Protein AF-A0A537LWZ4-F1 (afdb_monomer)

Secondary structure (DSSP, 8-state):
----PPPSSPPPHHHHHHH--S--BEEEEEEEHHHHHHHHHHHHTTGGGT-TTPPP-SSEEEEE-TTSPTT--EEEEEETTEEPPTTSEEEEEEEHHHHTTGGG-GGGGSSEEEE-TTTSPBHHHHHHHHHHHHSS------S-EEE--

Radius of gyration: 16.1 Å; Cα contacts (8 Å, |Δi|>4): 231; chains: 1; bounding box: 39×29×42 Å

Structure (mmCIF, N/CA/C/O backbone):
data_AF-A0A537LWZ4-F1
#
_entry.id   AF-A0A537LWZ4-F1
#
loop_
_atom_site.group_PDB
_atom_site.id
_atom_site.type_symbol
_atom_site.label_atom_id
_atom_site.label_alt_id
_atom_site.label_comp_id
_atom_site.label_asym_id
_atom_site.label_entity_id
_atom_site.label_seq_id
_atom_site.pdbx_PDB_ins_code
_atom_site.Cartn_x
_atom_site.Cartn_y
_atom_site.Cartn_z
_atom_site.occupancy
_atom_site.B_iso_or_equiv
_atom_site.auth_seq_id
_atom_site.auth_comp_id
_atom_site.auth_asym_id
_atom_site.auth_atom_id
_atom_site.pdbx_PDB_model_num
ATOM 1 N N . ARG A 1 1 ? -3.797 2.602 -13.830 1.00 58.41 1 ARG A N 1
ATOM 2 C CA . ARG A 1 1 ? -4.449 3.503 -14.818 1.00 58.41 1 ARG A CA 1
ATOM 3 C C . ARG A 1 1 ? -4.423 2.972 -16.258 1.00 58.41 1 ARG A C 1
ATOM 5 O O . ARG A 1 1 ? -5.090 3.564 -17.086 1.00 58.41 1 ARG A O 1
ATOM 12 N N . THR A 1 2 ? -3.743 1.865 -16.578 1.00 64.38 2 THR A N 1
ATOM 13 C CA . THR A 1 2 ? -3.783 1.281 -17.936 1.00 64.38 2 THR A CA 1
ATOM 14 C C . THR A 1 2 ? -5.119 0.638 -18.311 1.00 64.38 2 THR A C 1
ATOM 16 O O . THR A 1 2 ? -5.370 0.477 -19.496 1.00 64.38 2 THR A O 1
ATOM 19 N N . ASN A 1 3 ? -5.962 0.288 -17.327 1.00 75.81 3 ASN A N 1
ATOM 20 C CA . ASN A 1 3 ? -7.272 -0.350 -17.522 1.00 75.81 3 ASN A CA 1
ATOM 21 C C . ASN A 1 3 ? -7.236 -1.503 -18.548 1.00 75.81 3 ASN A C 1
ATOM 23 O O . ASN A 1 3 ? -8.087 -1.599 -19.427 1.00 75.81 3 ASN A O 1
ATOM 27 N N . ALA A 1 4 ? -6.193 -2.334 -18.466 1.00 82.06 4 ALA A N 1
ATOM 28 C CA . ALA A 1 4 ? -5.897 -3.369 -19.446 1.00 82.06 4 ALA A CA 1
ATOM 29 C C . ALA A 1 4 ? -5.546 -4.690 -18.754 1.00 82.06 4 ALA A C 1
ATOM 31 O O . ALA A 1 4 ? -4.900 -4.700 -17.704 1.00 82.06 4 ALA A O 1
ATOM 32 N N . ILE A 1 5 ? -5.950 -5.792 -19.385 1.00 85.56 5 ILE A N 1
ATOM 33 C CA . ILE A 1 5 ? -5.527 -7.154 -19.055 1.00 85.56 5 ILE A CA 1
ATOM 34 C C . ILE A 1 5 ? -4.437 -7.536 -20.055 1.00 85.56 5 ILE A C 1
ATOM 36 O O . ILE A 1 5 ? -4.627 -7.392 -21.263 1.00 85.56 5 ILE A O 1
ATOM 40 N N . PHE A 1 6 ? -3.298 -8.017 -19.562 1.00 86.31 6 PHE A N 1
ATOM 41 C CA . PHE A 1 6 ? -2.180 -8.416 -20.413 1.00 86.31 6 PHE A CA 1
ATOM 42 C C . PHE A 1 6 ? -2.224 -9.928 -20.657 1.00 86.31 6 PHE A C 1
ATOM 44 O O . PHE A 1 6 ? -2.209 -10.686 -19.684 1.00 86.31 6 PHE A O 1
ATOM 51 N N . PRO A 1 7 ? -2.296 -10.386 -21.921 1.00 88.38 7 PRO A N 1
ATOM 52 C CA . PRO A 1 7 ? -2.264 -11.810 -22.225 1.00 88.38 7 PRO A CA 1
ATOM 53 C C . PRO A 1 7 ? -0.885 -12.401 -21.916 1.00 88.38 7 PRO A C 1
ATOM 55 O O . PRO A 1 7 ? 0.122 -11.691 -21.874 1.00 88.38 7 PRO A O 1
ATOM 58 N N . ALA A 1 8 ? -0.836 -13.723 -21.746 1.00 91.69 8 ALA A N 1
ATOM 59 C CA . ALA A 1 8 ? 0.428 -14.438 -21.633 1.00 91.69 8 ALA A CA 1
ATOM 60 C C . ALA A 1 8 ? 1.293 -14.198 -22.881 1.00 91.69 8 ALA A C 1
ATOM 62 O O . ALA A 1 8 ? 0.805 -14.243 -24.013 1.00 91.69 8 ALA A O 1
ATOM 63 N N . GLY A 1 9 ? 2.584 -13.953 -22.674 1.00 94.31 9 GLY A N 1
ATOM 64 C CA . GLY A 1 9 ? 3.516 -13.707 -23.764 1.00 94.31 9 GLY A CA 1
ATOM 65 C C . GLY A 1 9 ? 4.776 -12.965 -23.324 1.00 94.31 9 GLY A C 1
ATOM 66 O O . GLY A 1 9 ? 4.975 -12.710 -22.134 1.00 94.31 9 GLY A O 1
ATOM 67 N N . PRO A 1 10 ? 5.650 -12.622 -24.283 1.00 94.19 10 PRO A N 1
ATOM 68 C CA . PRO A 1 10 ? 6.869 -11.878 -24.003 1.00 94.19 10 PRO A CA 1
ATOM 69 C C . PRO A 1 10 ? 6.567 -10.498 -23.414 1.00 94.19 10 PRO A C 1
ATOM 71 O O . PRO A 1 10 ? 5.862 -9.703 -24.031 1.00 94.19 10 PRO A O 1
ATOM 74 N N . ILE A 1 11 ? 7.177 -10.187 -22.270 1.00 94.00 11 ILE A N 1
ATOM 75 C CA . ILE A 1 11 ? 7.140 -8.850 -21.671 1.00 94.00 11 ILE A CA 1
ATOM 76 C C . ILE A 1 11 ? 8.305 -8.040 -22.234 1.00 94.00 11 ILE A C 1
ATOM 78 O O . ILE A 1 11 ? 9.472 -8.400 -22.060 1.00 94.00 11 ILE A O 1
ATOM 82 N N . ARG A 1 12 ? 8.007 -6.935 -22.916 1.00 93.00 12 ARG A N 1
ATOM 83 C CA . ARG A 1 12 ? 9.010 -6.006 -23.447 1.00 93.00 12 ARG A CA 1
ATOM 84 C C . ARG A 1 12 ? 9.121 -4.794 -22.533 1.00 93.00 12 ARG A C 1
ATOM 86 O O . ARG A 1 12 ? 8.161 -4.394 -21.883 1.00 93.00 12 ARG A O 1
ATOM 93 N N . ARG A 1 13 ? 10.280 -4.126 -22.552 1.00 92.62 13 ARG A N 1
ATOM 94 C CA . ARG A 1 13 ? 10.499 -2.895 -21.767 1.00 92.62 13 ARG A CA 1
ATOM 95 C C . ARG A 1 13 ? 9.404 -1.853 -22.004 1.00 92.62 13 ARG A C 1
ATOM 97 O O . ARG A 1 13 ? 8.869 -1.318 -21.042 1.00 92.62 13 ARG A O 1
ATOM 104 N N . ARG A 1 14 ? 9.031 -1.627 -23.271 1.00 92.06 14 ARG A N 1
ATOM 105 C CA . ARG A 1 14 ? 7.957 -0.694 -23.657 1.00 92.06 14 ARG A CA 1
ATOM 106 C C . ARG A 1 14 ? 6.625 -0.982 -22.955 1.00 92.06 14 ARG A C 1
ATOM 108 O O . ARG A 1 14 ? 5.895 -0.043 -22.669 1.00 92.06 14 ARG A O 1
ATOM 115 N N . ASP A 1 15 ? 6.335 -2.251 -22.664 1.00 91.56 15 ASP A N 1
ATOM 116 C CA . ASP A 1 15 ? 5.088 -2.647 -22.017 1.00 91.56 15 ASP A CA 1
ATOM 117 C C . ASP A 1 15 ? 5.128 -2.189 -20.553 1.00 91.56 15 ASP A C 1
ATOM 119 O O . ASP A 1 15 ? 4.240 -1.473 -20.108 1.00 91.56 15 ASP A O 1
ATOM 123 N N . VAL A 1 16 ? 6.228 -2.457 -19.840 1.00 91.81 16 VAL A N 1
ATOM 124 C CA . VAL A 1 16 ? 6.402 -2.025 -18.440 1.00 91.81 16 VAL A CA 1
ATOM 125 C C . VAL A 1 16 ? 6.388 -0.497 -18.300 1.00 91.81 16 VAL A C 1
ATOM 127 O O . VAL A 1 16 ? 5.753 0.024 -17.384 1.00 91.81 16 VAL A O 1
ATOM 130 N N . PHE A 1 17 ? 7.014 0.236 -19.229 1.00 91.38 17 PHE A N 1
ATOM 131 C CA . PHE A 1 17 ? 6.935 1.705 -19.265 1.00 91.38 17 PHE A CA 1
ATOM 132 C C . PHE A 1 17 ? 5.509 2.214 -19.519 1.00 91.38 17 PHE A C 1
ATOM 134 O O . PHE A 1 17 ? 5.110 3.216 -18.934 1.00 91.38 17 PHE A O 1
ATOM 141 N N . ALA A 1 18 ? 4.716 1.521 -20.342 1.00 90.25 18 ALA A N 1
ATOM 142 C CA . ALA A 1 18 ? 3.307 1.858 -20.533 1.00 90.25 18 ALA A CA 1
ATOM 143 C C . ALA A 1 18 ? 2.464 1.572 -19.274 1.00 90.25 18 ALA A C 1
ATOM 145 O O . ALA A 1 18 ? 1.501 2.287 -18.998 1.00 90.25 18 ALA A O 1
ATOM 146 N N . TRP A 1 19 ? 2.819 0.547 -18.491 1.00 90.31 19 TRP A N 1
ATOM 147 C CA . TRP A 1 19 ? 2.127 0.192 -17.243 1.00 90.31 19 TRP A CA 1
ATOM 148 C C . TRP A 1 19 ? 2.416 1.171 -16.108 1.00 90.31 19 TRP A C 1
ATOM 150 O O . TRP A 1 19 ? 1.528 1.478 -15.308 1.00 90.31 19 TRP A O 1
ATOM 160 N N . LEU A 1 20 ? 3.654 1.660 -16.053 1.00 92.12 20 LEU A N 1
ATOM 161 C CA . LEU A 1 20 ? 4.187 2.521 -15.003 1.00 92.12 20 LEU A CA 1
ATOM 162 C C . LEU A 1 20 ? 4.738 3.814 -15.629 1.00 92.12 20 LEU A C 1
ATOM 164 O O . LEU A 1 20 ? 5.948 4.034 -15.613 1.00 92.12 20 LEU A O 1
ATOM 168 N N . PRO A 1 21 ? 3.869 4.683 -16.181 1.00 90.31 21 PRO A N 1
ATOM 169 C CA . PRO A 1 21 ? 4.298 5.844 -16.963 1.00 90.31 21 PRO A CA 1
ATOM 170 C C . PRO A 1 21 ? 4.846 6.995 -16.105 1.00 90.31 21 PRO A C 1
ATOM 172 O O . PRO A 1 21 ? 5.249 8.026 -16.638 1.00 90.31 21 PRO A O 1
ATOM 175 N N . PHE A 1 22 ? 4.830 6.854 -14.778 1.00 91.19 22 PHE A N 1
ATOM 176 C CA . PHE A 1 22 ? 5.278 7.880 -13.844 1.00 91.19 22 PHE A CA 1
ATOM 177 C C . PHE A 1 22 ? 6.689 7.578 -13.346 1.00 91.19 22 PHE A C 1
ATOM 179 O O . PHE A 1 22 ? 6.998 6.439 -12.995 1.00 91.19 22 PHE A O 1
ATOM 186 N N . GLY A 1 23 ? 7.507 8.621 -13.211 1.00 94.75 23 GLY A N 1
ATOM 187 C CA . GLY A 1 23 ? 8.841 8.560 -12.604 1.00 94.75 23 GLY A CA 1
ATOM 188 C C . GLY A 1 23 ? 8.828 8.411 -11.079 1.00 94.75 23 GLY A C 1
ATOM 189 O O . GLY A 1 23 ? 9.718 8.931 -10.416 1.00 94.75 23 GLY A O 1
ATOM 190 N N . ASN A 1 24 ? 7.811 7.748 -10.524 1.00 97.06 24 ASN A N 1
ATOM 191 C CA . ASN A 1 24 ? 7.712 7.512 -9.091 1.00 97.06 24 ASN A CA 1
ATOM 192 C C . ASN A 1 24 ? 8.806 6.534 -8.642 1.00 97.06 24 ASN A C 1
ATOM 194 O O . ASN A 1 24 ? 9.176 5.599 -9.367 1.00 97.06 24 ASN A O 1
ATOM 198 N N . VAL A 1 25 ? 9.273 6.716 -7.414 1.00 98.25 25 VAL A N 1
ATOM 199 C CA . VAL A 1 25 ? 10.312 5.892 -6.786 1.00 98.25 25 VAL A CA 1
ATOM 200 C C . VAL A 1 25 ? 9.746 5.105 -5.612 1.00 98.25 25 VAL A C 1
ATOM 202 O O . VAL A 1 25 ? 8.765 5.513 -4.988 1.00 98.25 25 VAL A O 1
ATOM 205 N N . VAL A 1 26 ? 10.361 3.962 -5.311 1.00 98.25 26 VAL A N 1
ATOM 206 C CA . VAL A 1 26 ? 10.022 3.162 -4.129 1.00 98.25 26 VAL A CA 1
ATOM 207 C C . VAL A 1 26 ? 10.603 3.833 -2.890 1.00 98.25 26 VAL A C 1
ATOM 209 O O . VAL A 1 26 ? 11.808 4.034 -2.800 1.00 98.25 26 VAL A O 1
ATOM 212 N N . VAL A 1 27 ? 9.762 4.117 -1.905 1.00 98.50 27 VAL A N 1
ATOM 213 C CA . VAL A 1 27 ? 10.163 4.646 -0.595 1.00 98.50 27 VAL A CA 1
ATOM 214 C C . VAL A 1 27 ? 9.813 3.645 0.498 1.00 98.50 27 VAL A C 1
ATOM 216 O O . VAL A 1 27 ? 8.923 2.810 0.321 1.00 98.50 27 VAL A O 1
ATOM 219 N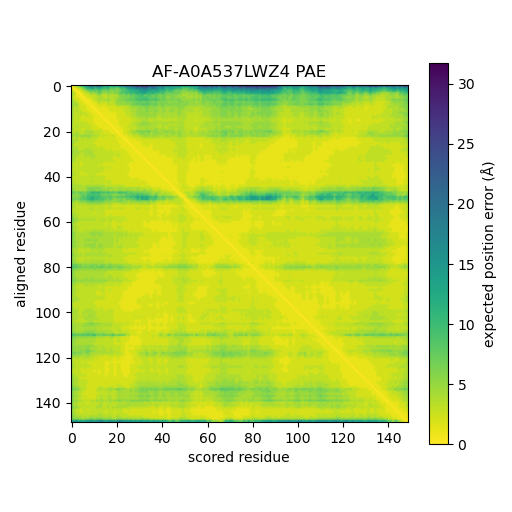 N . LYS A 1 28 ? 10.508 3.720 1.634 1.00 98.50 28 LYS A N 1
ATOM 220 C CA . LYS A 1 28 ? 10.271 2.855 2.796 1.00 98.50 28 LYS A CA 1
ATOM 221 C C . LYS A 1 28 ? 10.084 3.695 4.048 1.00 98.50 28 LYS A C 1
ATOM 223 O O . LYS A 1 28 ? 10.936 4.527 4.352 1.00 98.50 28 LYS A O 1
ATOM 228 N N . VAL A 1 29 ? 9.014 3.430 4.787 1.00 98.50 29 VAL A N 1
ATOM 229 C CA . VAL A 1 29 ? 8.684 4.119 6.042 1.00 98.50 29 VAL A CA 1
ATOM 230 C C . VAL A 1 29 ? 8.447 3.134 7.177 1.00 98.50 29 VAL A C 1
ATOM 232 O O . VAL A 1 29 ? 8.068 1.990 6.925 1.00 98.50 29 VAL A O 1
ATOM 235 N N . THR A 1 30 ? 8.634 3.588 8.412 1.00 98.56 30 THR A N 1
ATOM 236 C CA . THR A 1 30 ? 8.187 2.908 9.630 1.00 98.56 30 THR A CA 1
ATOM 237 C C . THR A 1 30 ? 6.993 3.662 10.199 1.00 98.56 30 THR A C 1
ATOM 239 O O . THR A 1 30 ? 7.127 4.819 10.591 1.00 98.56 30 THR A O 1
ATOM 242 N N . ILE A 1 31 ? 5.827 3.018 10.259 1.00 98.62 31 ILE A N 1
ATOM 243 C CA . ILE A 1 31 ? 4.576 3.618 10.747 1.00 98.62 31 ILE A CA 1
ATOM 244 C C . ILE A 1 31 ? 3.845 2.672 11.702 1.00 98.62 31 ILE A C 1
ATOM 246 O O . ILE A 1 31 ? 4.096 1.466 11.714 1.00 98.62 31 ILE A O 1
ATOM 250 N N . ARG A 1 32 ? 2.929 3.221 12.506 1.00 98.69 32 ARG A N 1
ATOM 251 C CA . ARG A 1 32 ? 2.048 2.428 13.373 1.00 98.69 32 ARG A CA 1
ATOM 252 C C . ARG A 1 32 ? 1.012 1.642 12.566 1.00 98.69 32 ARG A C 1
ATOM 254 O O . ARG A 1 32 ? 0.603 2.084 11.490 1.00 98.69 32 ARG A O 1
ATOM 261 N N . GLY A 1 33 ? 0.530 0.526 13.111 1.00 98.69 33 GLY A N 1
ATOM 262 C CA . GLY A 1 33 ? -0.555 -0.252 12.506 1.00 98.69 33 GLY A CA 1
ATOM 263 C C . GLY A 1 33 ? -1.823 0.574 12.273 1.00 98.69 33 GLY A C 1
ATOM 264 O O . GLY A 1 33 ? -2.426 0.495 11.205 1.00 98.69 33 GLY A O 1
ATOM 265 N N . SER A 1 34 ? -2.162 1.476 13.193 1.00 98.69 34 SER A N 1
ATOM 266 C CA . SER A 1 34 ? -3.278 2.421 13.037 1.00 98.69 34 SER A CA 1
ATOM 267 C C . SER A 1 34 ? -3.160 3.288 11.776 1.00 98.69 34 SER A C 1
ATOM 269 O O . SER A 1 34 ? -4.154 3.510 11.083 1.00 98.69 34 SER A O 1
ATOM 271 N N . ALA A 1 35 ? -1.949 3.719 11.408 1.00 98.69 35 ALA A N 1
ATOM 272 C CA . ALA A 1 35 ? -1.712 4.485 10.184 1.00 98.69 35 ALA A CA 1
ATOM 273 C C . ALA A 1 35 ? -1.889 3.630 8.916 1.00 98.69 35 ALA A C 1
ATOM 275 O O . ALA A 1 35 ? -2.425 4.122 7.919 1.00 98.69 35 ALA A O 1
ATOM 276 N N . ILE A 1 36 ? -1.512 2.344 8.960 1.00 98.75 36 ILE A N 1
ATOM 277 C CA . ILE A 1 36 ? -1.792 1.378 7.882 1.00 98.75 36 ILE A CA 1
ATOM 278 C C . ILE A 1 36 ? -3.302 1.197 7.721 1.00 98.75 36 ILE A C 1
ATOM 280 O O . ILE A 1 36 ? -3.813 1.285 6.605 1.00 98.75 36 ILE A O 1
ATOM 284 N N . ARG A 1 37 ? -4.033 0.990 8.823 1.00 98.75 37 ARG A N 1
ATOM 285 C CA . ARG A 1 37 ? -5.497 0.863 8.804 1.00 98.75 37 ARG A CA 1
ATOM 286 C C . ARG A 1 37 ? -6.151 2.105 8.202 1.00 98.75 37 ARG A C 1
ATOM 288 O O . ARG A 1 37 ? -6.981 1.974 7.309 1.00 98.75 37 ARG A O 1
ATOM 295 N N . ALA A 1 38 ? -5.734 3.295 8.629 1.00 98.69 38 ALA A N 1
ATOM 296 C CA . ALA A 1 38 ? -6.245 4.556 8.099 1.00 98.69 38 ALA A CA 1
ATOM 297 C C . ALA A 1 38 ? -5.926 4.743 6.603 1.00 98.69 38 ALA A C 1
ATOM 299 O O . ALA A 1 38 ? -6.769 5.218 5.844 1.00 98.69 38 ALA A O 1
ATOM 300 N N . ALA A 1 39 ? -4.740 4.319 6.151 1.00 98.50 39 ALA A N 1
ATOM 301 C CA . ALA A 1 39 ? -4.391 4.316 4.731 1.00 98.50 39 ALA A CA 1
ATOM 302 C C . ALA A 1 39 ? -5.310 3.383 3.920 1.00 98.50 39 ALA A C 1
ATOM 304 O O . ALA A 1 39 ? -5.788 3.768 2.853 1.00 98.50 39 ALA A O 1
ATOM 305 N N . LEU A 1 40 ? -5.600 2.182 4.431 1.00 98.62 40 LEU A N 1
ATOM 306 C CA . LEU A 1 40 ? -6.524 1.243 3.789 1.00 98.62 40 LEU A CA 1
ATOM 307 C C . LEU A 1 40 ? -7.963 1.781 3.763 1.00 98.62 40 LEU A C 1
ATOM 309 O O . LEU A 1 40 ? -8.608 1.701 2.720 1.00 98.62 40 LEU A O 1
ATOM 313 N N . GLU A 1 41 ? -8.437 2.391 4.854 1.00 98.56 41 GLU A N 1
ATOM 314 C CA . GLU A 1 41 ? -9.737 3.079 4.909 1.00 98.56 41 GLU A CA 1
ATOM 315 C C . GLU A 1 41 ? -9.844 4.182 3.849 1.00 98.56 41 GLU A C 1
ATOM 317 O O . GLU A 1 41 ? -10.826 4.234 3.104 1.00 98.56 41 GLU A O 1
ATOM 322 N N . ASN A 1 42 ? -8.811 5.024 3.702 1.00 98.06 42 ASN A N 1
ATOM 323 C CA . ASN A 1 42 ? -8.750 5.998 2.609 1.00 98.06 42 ASN A CA 1
ATOM 324 C C . ASN A 1 42 ? -8.820 5.300 1.242 1.00 98.06 42 ASN A C 1
ATOM 326 O O 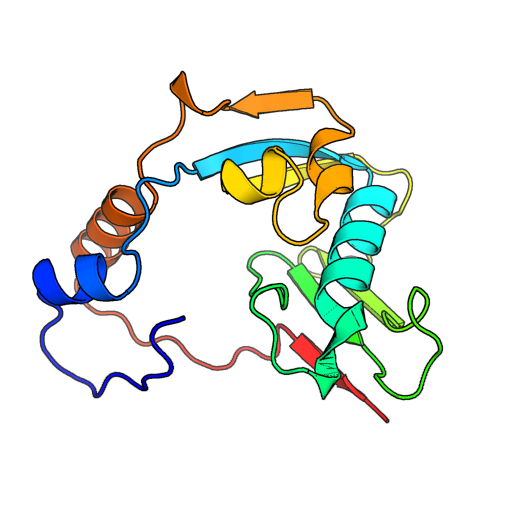. ASN A 1 42 ? -9.588 5.711 0.370 1.00 98.06 42 ASN A O 1
ATOM 330 N N . GLY A 1 43 ? -8.071 4.214 1.070 1.00 97.38 43 GLY A N 1
ATOM 331 C CA . GLY A 1 43 ? -8.034 3.436 -0.160 1.00 97.38 43 GLY A CA 1
ATOM 332 C C . GLY A 1 43 ? -9.393 2.894 -0.609 1.00 97.38 43 GLY A C 1
ATOM 333 O O . GLY A 1 43 ? -9.706 2.928 -1.799 1.00 97.38 43 GLY A O 1
ATOM 334 N N . VAL A 1 44 ? -10.231 2.457 0.333 1.00 97.50 44 VAL A N 1
ATOM 335 C CA . VAL A 1 44 ? -11.579 1.925 0.052 1.00 97.50 44 VAL A CA 1
ATOM 336 C C . VAL A 1 44 ? -12.697 2.968 0.205 1.00 97.50 44 VAL A C 1
ATOM 338 O O . VAL A 1 44 ? -13.867 2.667 -0.040 1.00 97.50 44 VAL A O 1
ATOM 341 N N . SER A 1 45 ? -12.372 4.211 0.575 1.00 96.56 45 SER A N 1
ATOM 342 C CA . SER A 1 45 ? -13.348 5.285 0.842 1.00 96.56 45 SER A CA 1
ATOM 343 C C . SER A 1 45 ? -14.231 5.642 -0.357 1.00 96.56 45 SER A C 1
ATOM 345 O O . SER A 1 45 ? -15.395 5.993 -0.190 1.00 96.56 45 SER A O 1
ATOM 347 N N . GLN A 1 46 ? -13.700 5.511 -1.572 1.00 94.12 46 GLN A N 1
ATOM 348 C CA . GLN A 1 46 ? -14.395 5.812 -2.828 1.00 94.12 46 GLN A CA 1
ATOM 349 C C . GLN A 1 46 ? -14.480 4.583 -3.735 1.00 94.12 46 GLN A C 1
ATOM 351 O O . GLN A 1 46 ? -14.364 4.698 -4.954 1.00 94.12 46 GLN A O 1
ATOM 356 N N . TRP A 1 47 ? -14.659 3.402 -3.134 1.00 91.38 47 TRP A N 1
ATOM 357 C CA . TRP A 1 47 ? -14.801 2.131 -3.850 1.00 91.38 47 TRP A CA 1
ATOM 358 C C . TRP A 1 47 ? -15.758 2.227 -5.053 1.00 91.38 47 TRP A C 1
ATOM 360 O O . TRP A 1 47 ? -15.396 1.841 -6.162 1.00 91.38 47 TRP A O 1
ATOM 370 N N . ASP A 1 48 ? -16.921 2.853 -4.862 1.00 88.62 48 ASP A N 1
ATOM 371 C CA . ASP A 1 48 ? -17.977 2.951 -5.879 1.00 88.62 48 ASP A CA 1
ATOM 372 C C . ASP A 1 48 ? -17.634 3.894 -7.050 1.00 88.62 48 ASP A C 1
ATOM 374 O O . ASP A 1 48 ? -18.296 3.870 -8.083 1.00 88.62 48 ASP A O 1
ATOM 378 N N . GLN A 1 49 ? -16.595 4.724 -6.913 1.00 87.94 49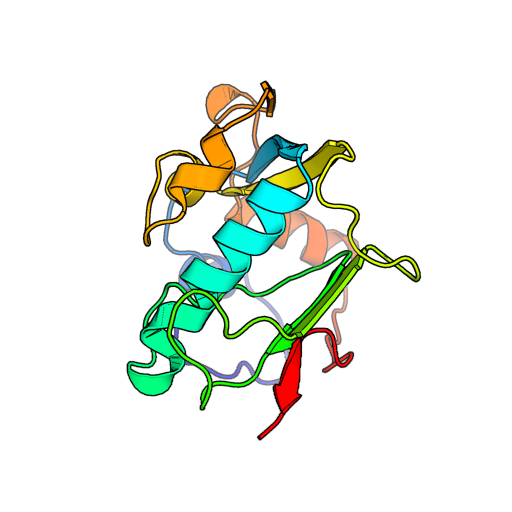 GLN A N 1
ATOM 379 C CA . GLN A 1 49 ? -16.189 5.701 -7.932 1.00 87.94 49 GLN A CA 1
ATOM 380 C C . GLN A 1 49 ? -15.099 5.164 -8.872 1.00 87.94 49 GLN A C 1
ATOM 382 O O . GLN A 1 49 ? -14.688 5.86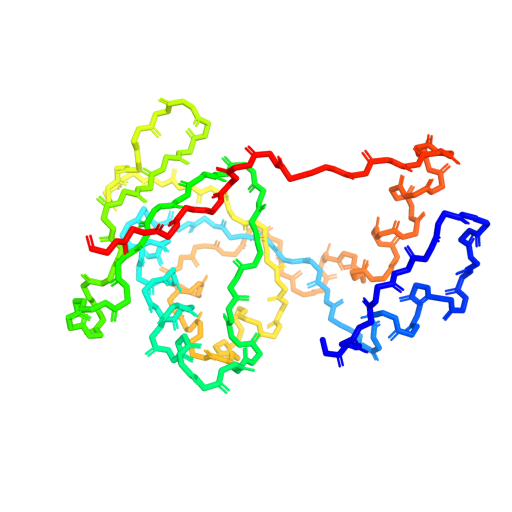8 -9.790 1.00 87.94 49 GLN A O 1
ATOM 387 N N . VAL A 1 50 ? -14.602 3.939 -8.636 1.00 79.31 50 VAL A N 1
ATOM 388 C CA . VAL A 1 50 ? -13.536 3.295 -9.433 1.00 79.31 50 VAL A CA 1
ATOM 389 C C . VAL A 1 50 ? -12.304 4.211 -9.593 1.00 79.31 50 VAL A C 1
ATOM 391 O O . VAL A 1 50 ? -11.660 4.295 -10.639 1.00 79.31 50 VAL A O 1
ATOM 394 N N . GLY A 1 51 ? -11.981 4.949 -8.527 1.00 82.31 51 GLY A N 1
ATOM 395 C CA . GLY A 1 51 ? -10.869 5.895 -8.498 1.00 82.31 51 GLY A CA 1
ATOM 396 C C . GLY A 1 51 ? -9.497 5.219 -8.401 1.00 82.31 51 GLY A C 1
ATOM 397 O O . GLY A 1 51 ? -9.362 4.059 -8.019 1.00 82.31 51 GLY A O 1
ATOM 398 N N . GLY A 1 52 ? -8.437 5.983 -8.684 1.00 87.62 52 GLY A N 1
ATOM 399 C CA . GLY A 1 52 ? -7.052 5.488 -8.643 1.00 87.62 52 GLY A CA 1
ATOM 400 C C . GLY A 1 52 ? -6.513 5.142 -7.249 1.00 87.62 52 GLY A C 1
ATOM 401 O O . GLY A 1 52 ? -5.473 4.498 -7.160 1.00 87.62 52 GLY A O 1
ATOM 402 N N . ARG A 1 53 ? -7.227 5.529 -6.183 1.00 93.25 53 ARG A N 1
ATOM 403 C CA . ARG A 1 53 ? -6.769 5.398 -4.794 1.00 93.25 53 ARG A CA 1
ATOM 404 C C . ARG A 1 53 ? -6.826 3.976 -4.240 1.00 93.25 53 ARG A C 1
ATOM 406 O O . ARG A 1 53 ? -6.258 3.746 -3.182 1.00 93.25 53 ARG A O 1
ATOM 413 N N . PHE A 1 54 ? -7.526 3.044 -4.887 1.00 95.81 54 PHE A N 1
ATOM 414 C CA . PHE A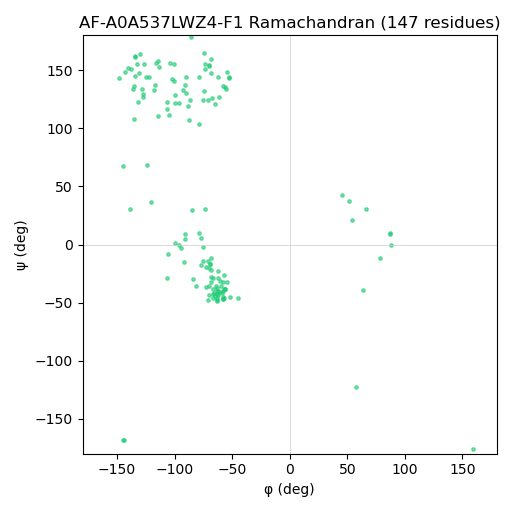 1 54 ? -7.699 1.688 -4.361 1.00 95.81 54 PHE A CA 1
ATOM 415 C C . PHE A 1 54 ? -6.352 0.931 -4.289 1.00 95.81 54 PHE A C 1
ATOM 417 O O . PHE A 1 54 ? -5.700 0.763 -5.325 1.00 95.81 54 PHE A O 1
ATOM 424 N N . PRO A 1 55 ? -5.911 0.462 -3.103 1.00 95.56 55 PRO A N 1
ATOM 425 C CA . PRO A 1 55 ? -4.567 -0.066 -2.923 1.00 95.56 55 PRO A CA 1
ATOM 426 C C . PRO A 1 55 ? -4.486 -1.555 -3.268 1.00 9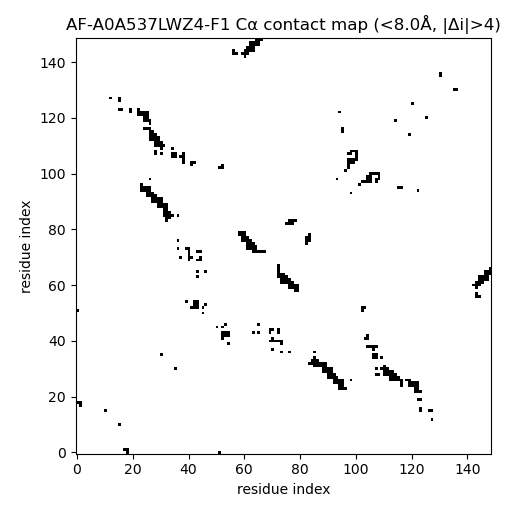5.56 55 PRO A C 1
ATOM 428 O O . PRO A 1 55 ? -5.165 -2.398 -2.675 1.00 95.56 55 PRO A O 1
ATOM 431 N N . GLN A 1 56 ? -3.572 -1.885 -4.181 1.00 96.12 56 GLN A N 1
ATOM 432 C CA . GLN A 1 56 ? -3.033 -3.239 -4.316 1.00 96.12 56 GLN A CA 1
ATOM 433 C C . GLN A 1 56 ? -1.976 -3.474 -3.233 1.00 96.12 56 GLN A C 1
ATOM 435 O O . GLN A 1 56 ? -1.229 -2.558 -2.889 1.00 96.12 56 GLN A O 1
ATOM 440 N N . VAL A 1 57 ? -1.904 -4.694 -2.695 1.00 97.81 57 VAL A N 1
ATOM 441 C CA . VAL A 1 57 ? -1.083 -4.997 -1.512 1.00 97.81 57 VAL A CA 1
ATOM 442 C C . VAL A 1 57 ? -0.236 -6.260 -1.677 1.00 97.81 57 VAL A C 1
ATOM 444 O O . VAL A 1 57 ? -0.546 -7.175 -2.444 1.00 97.81 57 VAL A O 1
ATOM 447 N N . SER A 1 58 ? 0.857 -6.310 -0.921 1.00 97.44 58 SER A N 1
ATOM 448 C CA . SER A 1 58 ? 1.722 -7.475 -0.730 1.00 97.44 58 SER A CA 1
ATOM 449 C C . SER A 1 58 ? 2.212 -7.487 0.718 1.00 97.44 58 SER A C 1
ATOM 451 O O . SER A 1 58 ? 2.356 -6.425 1.318 1.00 97.44 58 SER A O 1
ATOM 453 N N . GLY A 1 59 ? 2.437 -8.668 1.296 1.00 96.81 59 GLY A N 1
ATOM 454 C CA . GLY A 1 59 ? 2.847 -8.827 2.702 1.00 96.81 59 GLY A CA 1
ATOM 455 C C . GLY A 1 59 ? 1.717 -8.686 3.734 1.00 96.81 59 GLY A C 1
ATOM 456 O O . GLY A 1 59 ? 1.895 -9.072 4.888 1.00 96.81 59 GLY A O 1
ATOM 457 N N . LEU A 1 60 ? 0.541 -8.208 3.320 1.00 97.88 60 LEU A N 1
ATOM 458 C CA . LEU A 1 60 ? -0.668 -8.173 4.137 1.00 97.88 60 LEU A CA 1
ATOM 459 C C . LEU A 1 60 ? -1.889 -8.663 3.355 1.00 97.88 60 LEU A C 1
ATOM 461 O O . LEU A 1 60 ? -1.881 -8.699 2.120 1.00 97.88 60 LEU A O 1
ATOM 465 N N . ARG A 1 61 ? -2.939 -9.011 4.096 1.00 98.62 61 ARG A N 1
ATOM 466 C CA . ARG A 1 61 ? -4.285 -9.283 3.589 1.00 98.62 61 ARG A CA 1
ATOM 467 C C . ARG A 1 61 ? -5.282 -8.386 4.317 1.00 98.62 61 ARG A C 1
ATOM 469 O O . ARG A 1 61 ? -5.097 -8.131 5.507 1.00 98.62 61 ARG A O 1
ATOM 476 N N . TYR A 1 62 ? -6.322 -7.911 3.638 1.00 98.69 62 TYR A N 1
ATOM 477 C CA . TYR A 1 62 ? -7.391 -7.156 4.293 1.00 98.69 62 TYR A CA 1
ATOM 478 C C . TYR A 1 62 ? -8.775 -7.495 3.749 1.00 98.69 62 TYR A C 1
ATOM 480 O O . TYR A 1 62 ? -8.942 -7.855 2.582 1.00 98.69 62 TYR A O 1
ATOM 488 N N . THR A 1 63 ? -9.767 -7.336 4.616 1.00 98.69 63 THR A N 1
ATOM 489 C CA . THR A 1 63 ? -11.184 -7.501 4.303 1.00 98.69 63 THR A CA 1
ATOM 490 C C . THR A 1 63 ? -11.889 -6.169 4.501 1.00 98.69 63 THR A C 1
ATOM 492 O O . THR A 1 63 ? -11.627 -5.470 5.485 1.00 98.69 63 THR A O 1
ATOM 495 N N . PHE A 1 64 ? -12.781 -5.804 3.581 1.00 98.50 64 PHE A N 1
ATOM 496 C CA . PHE A 1 64 ? -13.603 -4.608 3.725 1.00 98.50 64 PHE A CA 1
ATOM 497 C C . PHE A 1 64 ? -15.057 -4.833 3.309 1.00 98.50 64 PHE A C 1
ATOM 499 O O . PHE A 1 64 ? -15.357 -5.662 2.448 1.00 98.50 64 PHE A O 1
ATOM 506 N N . ASN A 1 65 ? -15.954 -4.067 3.927 1.00 98.12 65 ASN A N 1
ATOM 507 C CA . ASN A 1 65 ? -17.372 -4.015 3.611 1.00 98.12 65 ASN A CA 1
ATOM 508 C C . ASN A 1 65 ? -17.730 -2.623 3.055 1.00 98.12 65 ASN A C 1
ATOM 510 O O . ASN A 1 65 ? -17.726 -1.654 3.820 1.00 98.12 65 ASN A O 1
ATOM 514 N N . PRO A 1 66 ? -18.061 -2.489 1.757 1.00 96.44 66 PRO A N 1
ATOM 515 C CA . PRO A 1 66 ? -18.389 -1.199 1.154 1.00 96.44 66 PRO A CA 1
ATOM 516 C C . PRO A 1 66 ? -19.722 -0.611 1.645 1.00 96.44 66 PRO A C 1
ATOM 518 O O . PRO A 1 66 ? -19.931 0.593 1.494 1.00 96.44 66 PRO A O 1
ATOM 521 N N . THR A 1 67 ? -20.598 -1.417 2.261 1.00 96.44 67 THR A N 1
ATOM 522 C CA . THR A 1 67 ? -21.886 -0.958 2.814 1.00 96.44 67 THR A CA 1
ATOM 523 C C . THR A 1 67 ? -21.734 -0.216 4.145 1.00 96.44 67 THR A C 1
ATOM 525 O O . THR A 1 67 ? -22.632 0.525 4.545 1.00 96.44 67 THR A O 1
ATOM 528 N N . ARG A 1 68 ? -20.589 -0.369 4.829 1.00 97.62 68 ARG A N 1
ATOM 529 C CA . ARG A 1 68 ? -20.291 0.364 6.065 1.00 97.62 68 ARG A CA 1
ATOM 530 C C . ARG A 1 68 ? -19.951 1.833 5.769 1.00 97.62 68 ARG A C 1
ATOM 532 O O . ARG A 1 68 ? -19.464 2.143 4.673 1.00 97.62 68 ARG A O 1
ATOM 539 N N . PRO A 1 69 ? -20.153 2.736 6.751 1.00 97.62 69 PRO A N 1
ATOM 540 C CA . PRO A 1 69 ? -19.753 4.133 6.628 1.00 97.62 69 PRO A CA 1
ATOM 541 C C . PRO A 1 69 ? -18.283 4.281 6.221 1.00 97.62 69 PRO A C 1
ATOM 543 O O . PRO A 1 69 ? -17.423 3.512 6.657 1.00 97.62 69 PRO A O 1
ATOM 546 N N . VAL A 1 70 ? -17.992 5.284 5.390 1.00 96.94 70 VAL A N 1
ATOM 547 C CA . VAL A 1 70 ? -16.617 5.641 5.008 1.00 96.94 70 VAL A CA 1
ATOM 548 C C . VAL A 1 70 ? -15.783 5.907 6.265 1.00 96.94 70 VAL A C 1
ATOM 550 O O . VAL A 1 70 ? -16.235 6.606 7.167 1.00 96.94 70 VAL A O 1
ATOM 553 N N . GLY A 1 71 ? -14.574 5.341 6.322 1.00 97.19 71 GLY A N 1
ATOM 554 C CA . GLY A 1 71 ? -13.717 5.376 7.512 1.00 97.19 71 GLY A CA 1
ATOM 555 C C . GLY A 1 71 ? -13.971 4.230 8.496 1.00 97.19 71 GLY A C 1
ATOM 556 O O . GLY A 1 71 ? -13.314 4.150 9.529 1.00 97.19 71 GLY A O 1
ATOM 557 N N . SER A 1 72 ? -14.923 3.342 8.205 1.00 98.00 72 SER A N 1
ATOM 558 C CA . SER A 1 72 ? -15.178 2.113 8.963 1.00 98.00 72 SER A CA 1
ATOM 559 C C . SER A 1 72 ? -15.479 0.932 8.038 1.00 98.00 72 SER A C 1
ATOM 561 O O . SER A 1 72 ? -16.261 0.043 8.381 1.00 98.00 72 SER A O 1
ATOM 563 N N . ARG A 1 73 ? -14.903 0.922 6.833 1.00 98.25 73 ARG A N 1
ATOM 564 C CA . ARG A 1 73 ? -15.122 -0.136 5.841 1.00 98.25 73 ARG A CA 1
ATOM 565 C C . ARG A 1 73 ? -14.210 -1.332 6.065 1.00 98.25 73 ARG A C 1
ATOM 567 O O . ARG A 1 73 ? -14.625 -2.447 5.771 1.00 98.25 73 ARG A O 1
ATOM 574 N N . ILE A 1 74 ? -13.014 -1.146 6.609 1.00 98.56 74 ILE A N 1
ATOM 575 C CA . ILE A 1 74 ? -12.074 -2.226 6.908 1.00 98.56 74 ILE A CA 1
ATOM 576 C C . ILE A 1 74 ? -12.604 -3.050 8.089 1.00 98.56 74 ILE A C 1
ATOM 578 O O . ILE A 1 74 ? -12.882 -2.527 9.169 1.00 98.56 74 ILE A O 1
ATOM 582 N N . THR A 1 75 ? -12.756 -4.357 7.887 1.00 98.25 75 THR A N 1
ATOM 583 C CA . THR A 1 75 ? -13.240 -5.299 8.911 1.00 98.25 75 THR A CA 1
ATOM 584 C C . THR A 1 75 ? -12.127 -6.189 9.450 1.00 98.25 75 THR A C 1
ATOM 586 O O . THR A 1 75 ? -12.177 -6.587 10.607 1.00 98.25 75 THR A O 1
ATOM 589 N N . GLU A 1 76 ? -11.101 -6.474 8.647 1.00 98.38 76 GLU A N 1
ATOM 590 C CA . GLU A 1 76 ? -9.931 -7.241 9.074 1.00 98.38 76 GLU A CA 1
ATOM 591 C C . GLU A 1 76 ? -8.684 -6.761 8.327 1.00 98.38 76 GLU A C 1
ATOM 593 O O . GLU A 1 76 ? -8.748 -6.455 7.137 1.00 98.38 76 GLU A O 1
ATOM 598 N N . VAL A 1 77 ? -7.541 -6.734 9.015 1.00 98.75 77 VAL A N 1
ATOM 599 C CA . VAL A 1 77 ? -6.219 -6.616 8.389 1.00 98.75 77 VAL A CA 1
ATOM 600 C C . VAL A 1 77 ? -5.281 -7.609 9.063 1.00 98.75 77 VAL A C 1
ATOM 602 O O . VAL A 1 77 ? -5.239 -7.679 10.293 1.00 98.75 77 VAL A O 1
ATOM 605 N N . ARG A 1 78 ? -4.516 -8.358 8.267 1.00 98.56 78 ARG A N 1
ATOM 606 C CA . ARG A 1 78 ? -3.494 -9.299 8.736 1.00 98.56 78 ARG A CA 1
ATOM 607 C C . ARG A 1 78 ? -2.171 -9.039 8.032 1.00 98.56 78 ARG A C 1
ATOM 609 O O . ARG A 1 78 ? -2.149 -8.909 6.812 1.00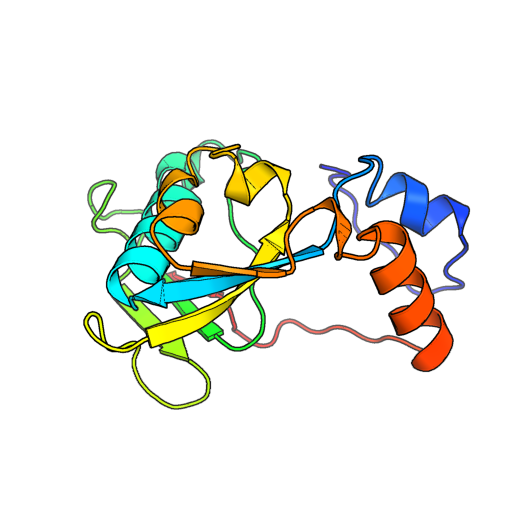 98.56 78 ARG A O 1
ATOM 616 N N . VAL A 1 79 ? -1.073 -9.003 8.779 1.00 97.88 79 VAL A N 1
ATOM 617 C CA . VAL A 1 79 ? 0.295 -8.913 8.248 1.00 97.88 79 VAL A CA 1
ATOM 618 C C . VAL A 1 79 ? 0.936 -10.291 8.389 1.00 97.88 79 VAL A C 1
ATOM 620 O O . VAL A 1 79 ? 1.152 -10.780 9.501 1.00 97.88 79 VAL A O 1
ATOM 623 N N . GLY A 1 80 ? 1.180 -10.956 7.258 1.00 93.25 80 GLY A N 1
ATOM 624 C CA . GLY A 1 80 ? 1.380 -12.407 7.242 1.00 93.25 80 GLY A CA 1
ATOM 625 C C . GLY A 1 80 ? 0.165 -13.128 7.840 1.00 93.25 80 GLY A C 1
ATOM 626 O O . GLY A 1 80 ? -0.965 -12.923 7.392 1.00 93.25 80 GLY A O 1
ATOM 627 N N . ASP A 1 81 ? 0.396 -13.928 8.880 1.00 92.50 81 ASP A N 1
ATOM 628 C CA . ASP A 1 81 ? -0.657 -14.692 9.560 1.00 92.50 81 ASP A CA 1
ATOM 629 C C . ASP A 1 81 ? -1.150 -14.040 10.858 1.00 92.50 81 ASP A C 1
ATOM 631 O O . ASP A 1 81 ? -2.046 -14.574 11.512 1.00 92.50 81 ASP A O 1
ATOM 635 N N . ARG A 1 82 ? -0.621 -12.870 11.234 1.00 97.44 82 ARG A N 1
ATOM 636 C CA . ARG A 1 82 ? -0.998 -12.165 12.469 1.00 97.44 82 ARG A CA 1
ATOM 637 C C . ARG A 1 82 ? -1.953 -11.003 12.187 1.00 97.44 82 ARG A C 1
ATOM 639 O O . ARG A 1 82 ? -1.766 -10.325 11.176 1.00 97.44 82 ARG A O 1
ATOM 646 N N . PRO A 1 83 ? -2.949 -10.743 13.053 1.00 98.38 83 PRO A N 1
ATOM 647 C CA . PRO A 1 83 ? -3.734 -9.515 12.984 1.00 98.38 83 PRO A CA 1
ATOM 648 C C . PRO A 1 83 ? -2.837 -8.273 13.026 1.00 98.38 83 PRO A C 1
ATOM 650 O O . PRO A 1 83 ? -1.775 -8.282 13.646 1.00 98.38 83 PRO A O 1
ATOM 653 N N . LEU A 1 84 ? -3.263 -7.208 12.352 1.00 98.62 84 LEU A N 1
ATOM 654 C CA . LEU A 1 84 ? -2.634 -5.899 12.485 1.00 98.62 84 LEU A CA 1
ATOM 655 C C . LEU A 1 84 ? -2.889 -5.351 13.895 1.00 98.62 84 LEU A C 1
ATOM 657 O O . LEU A 1 84 ? -4.042 -5.234 14.310 1.00 98.62 84 LEU A O 1
ATOM 661 N N . GLU A 1 85 ? -1.820 -4.985 14.593 1.00 98.56 85 GLU A N 1
ATOM 662 C CA . GLU A 1 85 ? -1.863 -4.359 15.912 1.00 98.56 85 GLU A CA 1
ATOM 663 C C . GLU A 1 85 ? -1.677 -2.850 15.754 1.00 98.56 85 GLU A C 1
ATOM 665 O O . GLU A 1 85 ? -0.677 -2.390 15.204 1.00 98.56 85 GLU A O 1
ATOM 670 N N . ASP A 1 86 ? -2.643 -2.061 16.216 1.00 98.25 86 ASP A N 1
ATOM 671 C CA . ASP A 1 86 ? -2.703 -0.633 15.889 1.00 98.25 86 ASP A CA 1
ATOM 672 C C . ASP A 1 86 ? -1.538 0.183 16.488 1.00 98.25 86 ASP A C 1
ATOM 674 O O . ASP A 1 86 ? -1.102 1.164 15.874 1.00 98.25 86 ASP A O 1
ATOM 678 N N . ASP A 1 87 ? -0.994 -0.252 17.627 1.00 98.25 87 ASP A N 1
ATOM 679 C CA . ASP A 1 87 ? 0.116 0.411 18.326 1.00 98.25 87 ASP A CA 1
ATOM 680 C C . ASP A 1 87 ? 1.504 -0.110 17.925 1.00 98.25 87 ASP A C 1
ATOM 682 O O . ASP A 1 87 ? 2.513 0.553 18.186 1.00 98.25 87 ASP A O 1
ATOM 686 N N . ALA A 1 88 ? 1.574 -1.266 17.258 1.00 98.50 88 ALA A N 1
ATOM 687 C CA . ALA A 1 88 ? 2.832 -1.842 16.802 1.00 98.50 88 ALA A CA 1
ATOM 688 C C . ALA A 1 88 ? 3.403 -1.072 15.600 1.00 98.50 88 ALA A C 1
ATOM 690 O O . ALA A 1 88 ? 2.667 -0.497 14.791 1.00 98.50 88 ALA A O 1
ATOM 691 N N . LEU A 1 89 ? 4.733 -1.072 15.468 1.00 98.50 89 LEU A N 1
ATOM 692 C CA . LEU A 1 89 ? 5.436 -0.473 14.333 1.00 98.50 89 LEU A CA 1
ATOM 693 C C . LEU A 1 89 ? 5.659 -1.494 13.216 1.00 98.50 89 LEU A C 1
ATOM 695 O O . LEU A 1 89 ? 6.090 -2.623 13.451 1.00 98.50 89 LEU A O 1
ATOM 699 N N . TYR A 1 90 ? 5.436 -1.050 11.984 1.00 98.62 90 TYR A N 1
ATOM 700 C CA . TYR A 1 90 ? 5.609 -1.833 10.767 1.00 98.62 90 TYR A CA 1
ATOM 701 C C . TYR A 1 90 ? 6.431 -1.048 9.755 1.00 98.62 90 TYR A C 1
ATOM 703 O O . TYR A 1 90 ? 6.317 0.175 9.662 1.00 98.62 90 TYR A O 1
ATOM 711 N N . THR A 1 91 ? 7.216 -1.762 8.947 1.00 98.25 91 THR A N 1
ATOM 712 C CA . THR A 1 91 ? 7.857 -1.162 7.774 1.00 98.25 91 THR A CA 1
ATOM 713 C C . THR A 1 91 ? 6.978 -1.347 6.546 1.00 98.25 91 THR A C 1
ATOM 715 O O . THR A 1 91 ? 6.470 -2.439 6.291 1.00 98.25 91 THR A O 1
ATOM 718 N N . VAL A 1 92 ? 6.790 -0.275 5.782 1.00 98.38 92 VAL A N 1
ATOM 719 C CA . VAL A 1 92 ? 5.935 -0.249 4.594 1.00 98.38 92 VAL A CA 1
ATOM 720 C C . VAL A 1 92 ? 6.732 0.305 3.426 1.00 98.38 92 VAL A C 1
ATOM 722 O O . VAL A 1 92 ? 7.309 1.389 3.515 1.00 98.38 92 VAL A O 1
ATOM 725 N N . ALA A 1 93 ? 6.755 -0.441 2.323 1.00 98.25 93 ALA A N 1
ATOM 726 C CA . ALA A 1 93 ? 7.209 0.065 1.036 1.00 98.25 93 ALA A CA 1
ATOM 727 C C . ALA A 1 93 ? 6.016 0.665 0.278 1.00 98.25 93 ALA A C 1
ATOM 729 O O . ALA A 1 93 ? 4.971 0.027 0.155 1.00 98.25 93 ALA A O 1
ATOM 730 N N . THR A 1 94 ? 6.168 1.886 -0.227 1.00 97.69 94 THR A N 1
ATOM 731 C CA . THR A 1 94 ? 5.162 2.585 -1.044 1.00 97.69 94 THR A CA 1
ATOM 732 C C . THR A 1 94 ? 5.862 3.416 -2.124 1.00 97.69 94 THR A C 1
ATOM 734 O O . THR A 1 94 ? 7.059 3.243 -2.356 1.00 97.69 94 THR A O 1
ATOM 737 N N . ASN A 1 95 ? 5.140 4.298 -2.811 1.00 97.31 95 ASN A N 1
ATOM 738 C CA . ASN A 1 95 ? 5.714 5.262 -3.742 1.00 97.31 95 ASN A CA 1
ATOM 739 C C . ASN A 1 95 ? 5.758 6.683 -3.162 1.00 97.31 95 ASN A C 1
ATOM 741 O O . ASN A 1 95 ? 4.974 7.041 -2.282 1.00 97.31 95 ASN A O 1
ATOM 745 N N . ASP A 1 96 ? 6.667 7.504 -3.680 1.00 97.94 96 ASP A N 1
ATOM 746 C CA . ASP A 1 96 ? 6.872 8.888 -3.243 1.00 97.94 96 ASP A CA 1
ATOM 747 C C . ASP A 1 96 ? 5.649 9.799 -3.455 1.00 97.94 96 ASP A C 1
ATOM 749 O O . ASP A 1 96 ? 5.442 10.731 -2.679 1.00 97.94 96 ASP A O 1
ATOM 753 N N . PHE A 1 97 ? 4.800 9.532 -4.453 1.00 97.56 97 PHE A N 1
ATOM 754 C CA . PHE A 1 97 ? 3.533 10.252 -4.626 1.00 97.56 97 PHE A CA 1
ATOM 755 C C . PHE A 1 97 ? 2.580 10.027 -3.441 1.00 97.56 97 PHE A C 1
ATOM 757 O O . PHE A 1 97 ? 2.086 10.999 -2.870 1.00 97.56 97 PHE A O 1
ATOM 764 N N . MET A 1 98 ? 2.373 8.775 -3.026 1.00 97.56 98 MET A N 1
ATOM 765 C CA . MET A 1 98 ? 1.543 8.444 -1.862 1.00 97.56 98 MET A CA 1
ATOM 766 C C . MET A 1 98 ? 2.173 8.936 -0.556 1.00 97.56 98 MET A C 1
ATOM 768 O O . MET A 1 98 ? 1.455 9.444 0.301 1.00 97.56 98 MET A O 1
ATOM 772 N N . LEU A 1 99 ? 3.504 8.857 -0.418 1.00 97.62 99 LEU A N 1
ATOM 773 C CA . LEU A 1 99 ? 4.213 9.414 0.740 1.00 97.62 99 LEU A CA 1
ATOM 774 C C . LEU A 1 99 ? 3.994 10.929 0.872 1.00 97.62 99 LEU A C 1
ATOM 776 O O . LEU A 1 99 ? 3.853 11.428 1.980 1.00 97.62 99 LEU A O 1
ATOM 780 N N . ARG A 1 100 ? 3.905 11.669 -0.239 1.00 97.25 100 ARG A N 1
ATOM 781 C CA . ARG A 1 100 ? 3.567 13.107 -0.236 1.00 97.25 100 ARG A CA 1
ATOM 782 C C . ARG A 1 100 ? 2.064 13.392 -0.068 1.00 97.25 100 ARG A C 1
ATOM 784 O O . ARG A 1 100 ? 1.641 14.529 -0.249 1.00 97.25 100 ARG A O 1
ATOM 791 N N . GLY A 1 101 ? 1.252 12.385 0.259 1.00 97.12 101 GLY A N 1
ATOM 792 C CA . GLY A 1 101 ? -0.189 12.524 0.482 1.00 97.12 101 GLY A CA 1
ATOM 793 C C . GLY A 1 101 ? -1.058 12.414 -0.772 1.00 97.12 101 GLY A C 1
ATOM 794 O O . GLY A 1 101 ? -2.265 12.648 -0.701 1.00 97.12 101 GLY A O 1
ATOM 795 N N . GLY A 1 102 ? -0.478 12.030 -1.912 1.00 97.06 102 GLY A N 1
ATOM 796 C CA . GLY A 1 102 ? -1.223 11.754 -3.137 1.00 97.06 102 GLY A CA 1
ATOM 797 C C . GLY A 1 102 ? -2.363 10.756 -2.909 1.00 97.06 102 GLY A C 1
ATOM 798 O O . GLY A 1 102 ? -2.247 9.851 -2.084 1.00 97.06 102 GLY A O 1
ATOM 799 N N . ASP A 1 103 ? -3.488 10.944 -3.603 1.00 95.62 103 ASP A N 1
ATOM 800 C CA . ASP A 1 103 ? -4.713 10.136 -3.457 1.00 95.62 103 ASP A CA 1
ATOM 801 C C . ASP A 1 103 ? -5.269 10.041 -2.014 1.00 95.62 103 ASP A C 1
ATOM 803 O O . ASP A 1 103 ? -6.045 9.139 -1.697 1.00 95.62 103 ASP A O 1
ATOM 807 N N . GLY A 1 104 ? -4.906 10.983 -1.134 1.00 96.50 104 GLY A N 1
ATOM 808 C CA . GLY A 1 104 ? -5.377 11.040 0.256 1.00 96.50 104 GLY A CA 1
ATOM 809 C C . GLY A 1 104 ? -4.541 10.223 1.246 1.00 96.50 104 GLY A C 1
ATOM 810 O O . GLY A 1 104 ? -4.932 10.067 2.399 1.00 96.50 104 GLY A O 1
ATOM 811 N N . TYR A 1 105 ? -3.376 9.717 0.837 1.00 97.94 105 TYR A N 1
ATOM 812 C CA . TYR A 1 105 ? -2.529 8.829 1.644 1.00 97.94 105 TYR A CA 1
ATOM 813 C C . TYR A 1 105 ? -1.582 9.545 2.619 1.00 97.94 105 TYR A C 1
ATOM 815 O O . TYR A 1 105 ? -0.520 9.025 2.959 1.00 97.94 105 TYR A O 1
ATOM 823 N N . ALA A 1 106 ? -1.959 10.727 3.114 1.00 96.38 106 ALA A N 1
ATOM 824 C CA . ALA A 1 106 ? -1.116 11.532 4.004 1.00 96.38 106 ALA A CA 1
ATOM 825 C C . ALA A 1 106 ? -0.681 10.785 5.282 1.00 96.38 106 ALA A C 1
ATOM 827 O O . ALA A 1 106 ? 0.387 11.060 5.824 1.00 96.38 106 ALA A O 1
ATOM 828 N N . THR A 1 107 ? -1.455 9.793 5.733 1.00 97.12 107 THR A N 1
ATOM 829 C CA . THR A 1 107 ? -1.108 8.952 6.890 1.00 97.12 107 THR A CA 1
ATOM 830 C C . THR A 1 107 ? 0.175 8.145 6.692 1.00 97.12 107 THR A C 1
ATOM 832 O O . THR A 1 107 ? 0.826 7.808 7.674 1.00 97.12 107 THR A O 1
ATOM 835 N N . LEU A 1 108 ? 0.602 7.874 5.454 1.00 97.31 108 LEU A N 1
ATOM 836 C CA . LEU A 1 108 ? 1.863 7.168 5.193 1.00 97.31 108 LEU A CA 1
ATOM 837 C C . LEU A 1 108 ? 3.105 7.997 5.554 1.00 97.31 108 LEU A C 1
ATOM 839 O O . LEU A 1 108 ? 4.183 7.430 5.709 1.00 97.31 108 LEU A O 1
ATOM 843 N N . ALA A 1 109 ? 2.961 9.315 5.722 1.00 96.50 109 ALA A N 1
ATOM 844 C CA . ALA A 1 109 ? 4.025 10.208 6.177 1.00 96.50 109 ALA A CA 1
ATOM 845 C C . ALA A 1 109 ? 4.061 10.392 7.704 1.00 96.50 109 ALA A C 1
ATOM 847 O O . ALA A 1 109 ? 4.842 11.199 8.200 1.00 96.50 109 ALA A O 1
ATOM 848 N N . SER A 1 110 ? 3.230 9.677 8.473 1.00 95.94 110 SER A N 1
ATOM 849 C CA . SER A 1 110 ? 3.098 9.890 9.923 1.00 95.94 110 SER A CA 1
ATOM 850 C C . SER A 1 110 ? 4.245 9.311 10.765 1.00 95.94 110 SER A C 1
ATOM 852 O O . SER A 1 110 ? 4.134 9.263 11.990 1.00 95.94 110 SER A O 1
ATOM 854 N N . GLY A 1 111 ? 5.291 8.777 10.138 1.00 94.31 111 GLY A N 1
ATOM 855 C CA . GLY A 1 111 ? 6.369 8.059 10.808 1.00 94.31 111 GLY A CA 1
ATOM 856 C C . GLY A 1 111 ? 7.724 8.284 10.151 1.00 94.31 111 GLY A C 1
ATOM 857 O O . GLY A 1 111 ? 7.898 9.178 9.326 1.00 94.31 111 GLY A O 1
ATOM 858 N N . GLU A 1 112 ? 8.703 7.479 10.547 1.00 97.88 112 GLU A N 1
ATOM 859 C CA . GLU A 1 112 ? 10.090 7.646 10.120 1.00 97.88 112 GLU A CA 1
ATOM 860 C C . GLU A 1 112 ? 10.285 7.197 8.667 1.00 97.88 112 GLU A C 1
ATOM 862 O O . GLU A 1 112 ? 9.886 6.097 8.281 1.00 97.88 112 GLU A O 1
ATOM 867 N N . VAL A 1 113 ? 10.947 8.024 7.856 1.00 98.12 113 VAL A N 1
ATOM 868 C CA . VAL A 1 113 ? 11.332 7.667 6.487 1.00 98.12 113 VAL A CA 1
ATOM 869 C C . VAL A 1 113 ? 12.692 6.973 6.512 1.00 98.12 113 VAL A C 1
ATOM 871 O O . VAL A 1 113 ? 13.721 7.617 6.682 1.00 98.12 113 VAL A O 1
ATOM 874 N N . LEU A 1 114 ? 12.698 5.657 6.290 1.00 98.12 114 LEU A N 1
ATOM 875 C CA . LEU A 1 114 ? 13.918 4.845 6.237 1.00 98.12 114 LEU A CA 1
ATOM 876 C C . LEU A 1 114 ? 14.620 4.927 4.876 1.00 98.12 114 LEU A C 1
ATOM 878 O O . LEU A 1 114 ? 15.841 4.847 4.795 1.00 98.12 114 LEU A O 1
ATOM 882 N N . ILE A 1 115 ? 13.844 5.022 3.792 1.00 98.19 115 ILE A N 1
ATOM 883 C CA . ILE A 1 115 ? 14.345 5.230 2.428 1.00 98.19 115 ILE A CA 1
ATOM 884 C C . ILE A 1 115 ? 13.467 6.299 1.789 1.00 98.19 115 ILE A C 1
ATOM 886 O O . ILE A 1 115 ? 12.301 6.045 1.487 1.00 98.19 115 ILE A O 1
ATOM 890 N N . GLY A 1 116 ? 14.025 7.496 1.615 1.00 97.12 116 GLY A N 1
ATOM 891 C CA . GLY A 1 116 ? 13.350 8.614 0.959 1.00 97.12 116 GLY A CA 1
ATOM 892 C C . GLY A 1 116 ? 13.495 8.592 -0.567 1.00 97.12 116 GLY A C 1
ATOM 893 O O . GLY A 1 116 ? 14.204 7.742 -1.109 1.00 97.12 116 GLY A O 1
ATOM 894 N N . PRO A 1 117 ? 12.882 9.559 -1.276 1.00 96.19 117 PRO A N 1
ATOM 895 C CA . PRO A 1 117 ? 12.871 9.576 -2.739 1.00 96.19 117 PRO A CA 1
ATOM 896 C C . PRO A 1 117 ? 14.260 9.588 -3.394 1.00 96.19 117 PRO A C 1
ATOM 898 O O . PRO A 1 117 ? 14.444 8.996 -4.448 1.00 96.19 117 PRO A O 1
ATOM 901 N N . ALA A 1 118 ? 15.254 10.212 -2.754 1.00 95.88 118 ALA A N 1
ATOM 902 C CA . ALA A 1 118 ? 16.628 10.248 -3.260 1.00 95.88 118 ALA A CA 1
ATOM 903 C C . ALA A 1 118 ? 17.376 8.905 -3.131 1.00 95.88 118 ALA A C 1
ATOM 905 O O . ALA A 1 118 ? 18.380 8.704 -3.807 1.00 95.88 118 ALA A O 1
ATOM 906 N N . GLY A 1 119 ? 16.916 8.001 -2.258 1.00 96.06 119 GLY A N 1
ATOM 907 C CA . GLY A 1 119 ? 17.546 6.695 -2.019 1.00 96.06 119 GLY A CA 1
ATOM 908 C C . GLY A 1 119 ? 16.793 5.510 -2.627 1.00 96.06 119 GLY A C 1
ATOM 909 O O . GLY A 1 119 ? 17.287 4.386 -2.588 1.00 96.06 119 GLY A O 1
ATOM 910 N N . GLY A 1 120 ? 15.588 5.739 -3.149 1.00 96.69 120 GLY A N 1
ATOM 911 C CA . GLY A 1 120 ? 14.720 4.713 -3.714 1.00 96.69 120 GLY A CA 1
ATOM 912 C C . GLY A 1 120 ? 14.943 4.485 -5.211 1.00 96.69 120 GLY A C 1
ATOM 913 O O . GLY A 1 120 ? 15.156 5.452 -5.942 1.00 96.69 120 GLY A O 1
ATOM 914 N N . PRO A 1 121 ? 14.843 3.244 -5.724 1.00 97.44 121 PRO A N 1
ATOM 915 C CA . PRO A 1 121 ? 14.855 3.010 -7.163 1.00 97.44 121 PRO A CA 1
ATOM 916 C C . PRO A 1 121 ? 13.560 3.514 -7.810 1.00 97.44 121 PRO A C 1
ATOM 918 O O . PRO A 1 121 ? 12.493 3.511 -7.189 1.00 97.44 121 PRO A O 1
ATOM 921 N N . LEU A 1 122 ? 13.626 3.851 -9.100 1.00 97.62 122 LEU A N 1
ATOM 922 C CA . LEU A 1 122 ? 12.426 4.014 -9.921 1.00 97.62 122 LEU A CA 1
ATOM 923 C C . LEU A 1 122 ? 11.590 2.730 -9.874 1.00 97.62 122 LEU A C 1
ATOM 925 O O . LEU A 1 122 ? 12.124 1.631 -10.040 1.00 97.62 122 LEU A O 1
ATOM 929 N N . ILE A 1 123 ? 10.272 2.863 -9.710 1.00 97.44 123 ILE A N 1
ATOM 930 C CA . ILE A 1 123 ? 9.368 1.703 -9.644 1.00 97.44 123 ILE A CA 1
ATOM 931 C C . ILE A 1 123 ? 9.443 0.890 -10.938 1.00 97.44 123 ILE A C 1
ATOM 933 O O . ILE A 1 123 ? 9.491 -0.337 -10.892 1.00 97.44 123 ILE A O 1
ATOM 937 N N . VAL A 1 124 ? 9.512 1.563 -12.092 1.00 96.69 124 VAL A N 1
ATOM 938 C CA . VAL A 1 124 ? 9.662 0.898 -13.395 1.00 96.69 124 VAL A CA 1
ATOM 939 C C . VAL A 1 124 ? 10.935 0.050 -13.459 1.00 96.69 124 VAL A C 1
ATOM 941 O O . VAL A 1 124 ? 10.881 -1.088 -13.921 1.00 96.69 124 VAL A O 1
ATOM 944 N N . THR A 1 125 ? 12.055 0.549 -12.930 1.00 96.06 125 THR A N 1
ATOM 945 C CA . THR A 1 125 ? 13.319 -0.196 -12.867 1.00 96.06 125 THR A CA 1
ATOM 946 C C . THR A 1 125 ? 13.200 -1.383 -11.920 1.00 96.06 125 THR A C 1
ATOM 948 O O . THR A 1 125 ? 13.527 -2.497 -12.310 1.00 96.06 125 THR A O 1
ATOM 951 N N . ALA A 1 126 ? 12.635 -1.186 -10.724 1.00 96.62 126 ALA A N 1
ATOM 952 C CA . ALA A 1 126 ? 12.434 -2.268 -9.761 1.00 96.62 126 ALA A CA 1
ATOM 953 C C . ALA A 1 126 ? 11.570 -3.410 -10.332 1.00 96.62 126 ALA A C 1
ATOM 955 O O . ALA A 1 126 ? 11.862 -4.586 -10.117 1.00 96.62 126 ALA A O 1
ATOM 956 N N . VAL A 1 127 ? 10.523 -3.078 -11.095 1.00 95.56 127 VAL A N 1
ATOM 957 C CA . VAL A 1 127 ? 9.670 -4.071 -11.763 1.00 95.56 127 VAL A CA 1
ATOM 958 C C . VAL A 1 127 ? 10.404 -4.763 -12.912 1.00 95.56 127 VAL A C 1
ATOM 960 O O . VAL A 1 127 ? 10.320 -5.985 -13.021 1.00 95.56 127 VAL A O 1
ATOM 963 N N . LEU A 1 128 ? 11.150 -4.025 -13.742 1.00 95.81 128 LEU A N 1
ATOM 964 C CA . LEU A 1 128 ? 11.972 -4.617 -14.803 1.00 95.81 128 LEU A CA 1
ATOM 965 C C . LEU A 1 128 ? 12.990 -5.611 -14.239 1.00 95.81 128 LEU A C 1
ATOM 967 O O . LEU A 1 128 ? 13.082 -6.729 -14.744 1.00 95.81 128 LEU A O 1
ATOM 971 N N . ASP A 1 129 ? 13.693 -5.234 -13.174 1.00 96.38 129 ASP A N 1
ATOM 972 C CA . ASP A 1 129 ? 14.680 -6.086 -12.514 1.00 96.38 129 ASP A CA 1
ATOM 973 C C . ASP A 1 129 ? 14.027 -7.342 -11.928 1.00 96.38 129 ASP A C 1
ATOM 975 O O . ASP A 1 129 ? 14.543 -8.449 -12.099 1.00 96.38 129 ASP A O 1
ATOM 979 N N . ALA A 1 130 ? 12.856 -7.203 -11.294 1.00 95.38 130 ALA A N 1
ATOM 980 C CA . ALA A 1 130 ? 12.109 -8.331 -10.747 1.00 95.38 130 ALA A CA 1
ATOM 981 C C . ALA A 1 130 ? 11.654 -9.310 -11.842 1.00 95.38 130 ALA A C 1
ATOM 983 O O . ALA A 1 130 ? 11.857 -10.518 -11.710 1.00 95.38 130 ALA A O 1
ATOM 984 N N . VAL A 1 131 ? 11.093 -8.805 -12.946 1.00 94.69 131 VAL A N 1
ATOM 985 C CA . VAL A 1 131 ? 10.659 -9.626 -14.090 1.00 94.69 131 VAL A CA 1
ATOM 986 C C . VAL A 1 131 ? 11.858 -10.295 -14.765 1.00 94.69 131 VAL A C 1
ATOM 988 O O . VAL A 1 131 ? 11.823 -11.494 -15.046 1.00 94.69 131 VAL A O 1
ATOM 991 N N . GLN A 1 132 ? 12.949 -9.556 -14.981 1.00 94.75 132 GLN A N 1
ATOM 992 C CA . GLN A 1 132 ? 14.168 -10.090 -15.587 1.00 94.75 132 GLN A CA 1
ATOM 993 C C . GLN A 1 132 ? 14.808 -11.176 -14.715 1.00 94.75 132 GLN A C 1
ATOM 995 O O . GLN A 1 132 ? 15.259 -12.193 -15.245 1.00 94.75 132 GLN A O 1
ATOM 1000 N N . LYS A 1 133 ? 14.823 -10.988 -13.390 1.00 96.88 133 LYS A N 1
ATOM 1001 C CA . LYS A 1 133 ? 15.316 -11.982 -12.432 1.00 96.88 133 LYS A CA 1
ATOM 1002 C C . LYS A 1 133 ? 14.431 -13.227 -12.403 1.00 96.88 133 LYS A C 1
ATOM 1004 O O . LYS A 1 133 ? 14.963 -14.333 -12.384 1.00 96.88 133 LYS A O 1
ATOM 1009 N N . ALA A 1 134 ? 13.109 -13.056 -12.425 1.00 96.12 134 ALA A N 1
ATOM 1010 C CA . ALA A 1 134 ? 12.159 -14.165 -12.407 1.00 96.12 134 ALA A CA 1
ATOM 1011 C C . ALA A 1 134 ? 12.183 -14.991 -13.702 1.00 96.12 134 ALA A C 1
ATOM 1013 O O . ALA A 1 134 ? 11.883 -16.180 -13.660 1.00 96.12 134 ALA A O 1
ATOM 1014 N N . ARG A 1 135 ? 12.557 -14.379 -14.841 1.00 93.19 135 ARG A N 1
ATOM 1015 C CA . ARG A 1 135 ? 12.528 -14.932 -16.216 1.00 93.19 135 ARG A CA 1
ATOM 1016 C C . ARG A 1 135 ? 11.127 -15.260 -16.734 1.00 93.19 135 ARG A C 1
ATOM 1018 O O . ARG A 1 135 ? 10.837 -14.997 -17.896 1.00 93.19 135 ARG A O 1
ATOM 1025 N N . MET A 1 136 ? 10.269 -15.792 -15.876 1.00 95.06 136 MET A N 1
ATOM 1026 C CA . MET A 1 136 ? 8.870 -16.102 -16.105 1.00 95.06 136 MET A CA 1
ATOM 1027 C C . MET A 1 136 ? 8.070 -15.629 -14.891 1.00 95.06 136 MET A C 1
ATOM 1029 O O . MET A 1 136 ? 8.482 -15.834 -13.751 1.00 95.06 136 MET A O 1
ATOM 1033 N N . ILE A 1 137 ? 6.923 -14.998 -15.133 1.00 94.12 137 ILE A N 1
ATOM 1034 C CA . ILE A 1 137 ? 5.977 -14.617 -14.083 1.00 94.12 137 ILE A CA 1
ATOM 1035 C C . ILE A 1 137 ? 4.620 -15.252 -14.373 1.00 94.12 137 ILE A C 1
ATOM 1037 O O . ILE A 1 137 ? 4.216 -15.361 -15.527 1.00 94.12 137 ILE A O 1
ATOM 1041 N N . SER A 1 138 ? 3.919 -15.656 -13.317 1.00 94.44 138 SER A N 1
ATOM 1042 C CA . SER A 1 138 ? 2.564 -16.209 -13.392 1.00 94.44 138 SER A CA 1
ATOM 1043 C C . SER A 1 138 ? 1.766 -15.767 -12.158 1.00 94.44 138 SER A C 1
ATOM 1045 O O . SER A 1 138 ? 1.499 -16.587 -11.277 1.00 94.44 138 SER A O 1
ATOM 1047 N N . PRO A 1 139 ? 1.460 -14.459 -12.021 1.00 92.56 139 PRO A N 1
ATOM 1048 C CA . PRO A 1 139 ? 0.715 -13.957 -10.872 1.00 92.56 139 PRO A CA 1
ATOM 1049 C C . PRO A 1 139 ? -0.687 -14.576 -10.822 1.00 92.56 139 PRO A C 1
ATOM 1051 O O . PRO A 1 139 ? -1.319 -14.790 -11.855 1.00 92.56 139 PRO A O 1
ATOM 1054 N N . SER A 1 140 ? -1.181 -14.836 -9.614 1.00 93.75 140 SER A N 1
ATOM 1055 C CA . SER A 1 140 ? -2.519 -15.383 -9.374 1.00 93.75 140 SER A CA 1
ATOM 1056 C C . SER A 1 140 ? -3.268 -14.552 -8.328 1.00 93.75 140 SER A C 1
ATOM 1058 O O . SER A 1 140 ? -2.675 -13.732 -7.623 1.00 93.75 140 SER A O 1
ATOM 1060 N N . ILE A 1 141 ? -4.588 -14.730 -8.243 1.00 95.19 141 ILE A N 1
ATOM 1061 C CA . ILE A 1 141 ? -5.398 -14.105 -7.193 1.00 95.19 141 ILE A CA 1
ATOM 1062 C C . ILE A 1 141 ? -5.216 -14.921 -5.911 1.00 95.19 141 ILE A C 1
ATOM 1064 O O . ILE A 1 141 ? -5.790 -15.991 -5.752 1.00 95.19 141 ILE A O 1
ATOM 1068 N N . GLU A 1 142 ? -4.425 -14.387 -4.986 1.00 95.44 142 GLU A N 1
ATOM 1069 C CA . GLU A 1 142 ? -4.070 -15.051 -3.721 1.00 95.44 142 GLU A CA 1
ATOM 1070 C C . GLU A 1 142 ? -5.034 -14.727 -2.560 1.00 95.44 142 GLU A C 1
ATOM 1072 O O . GLU A 1 142 ? -4.729 -15.003 -1.401 1.00 95.44 142 GLU A O 1
ATOM 1077 N N . GLY A 1 143 ? -6.162 -14.060 -2.831 1.00 96.50 143 GLY A N 1
ATOM 1078 C CA . GLY A 1 143 ? -7.108 -13.648 -1.784 1.00 96.50 143 GLY A CA 1
ATOM 1079 C C . GLY A 1 143 ? -6.546 -12.596 -0.818 1.00 96.50 143 GLY A C 1
ATOM 1080 O O . GLY A 1 143 ? -6.910 -12.564 0.354 1.00 96.50 143 GLY A O 1
ATOM 1081 N N . ARG A 1 144 ? -5.631 -11.731 -1.283 1.00 98.12 144 ARG A N 1
ATOM 1082 C CA . ARG A 1 144 ? -5.062 -10.649 -0.452 1.00 98.12 144 ARG A CA 1
ATOM 1083 C C . ARG A 1 144 ? -6.079 -9.563 -0.096 1.00 98.12 144 ARG A C 1
ATOM 1085 O O . ARG A 1 144 ? -5.867 -8.822 0.857 1.00 98.12 144 ARG A O 1
ATOM 1092 N N . ILE A 1 145 ? -7.147 -9.445 -0.877 1.00 98.31 145 ILE A N 1
ATOM 1093 C CA . ILE A 1 145 ? -8.200 -8.457 -0.675 1.00 98.31 145 ILE A CA 1
ATOM 1094 C C . ILE A 1 145 ? -9.537 -9.179 -0.768 1.00 98.31 145 ILE A C 1
ATOM 1096 O O . ILE A 1 145 ? -9.829 -9.789 -1.797 1.0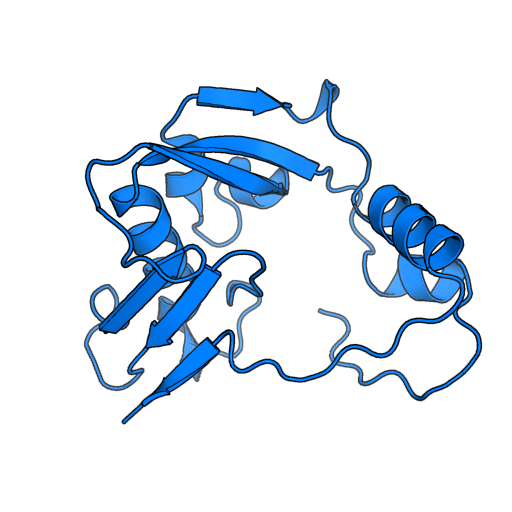0 98.31 145 ILE A O 1
ATOM 1100 N N . THR A 1 146 ? -10.338 -9.087 0.289 1.00 98.12 146 THR A N 1
ATOM 1101 C CA . THR A 1 146 ? -11.656 -9.723 0.372 1.00 98.12 146 THR A CA 1
ATOM 1102 C C . THR A 1 146 ? -12.738 -8.663 0.534 1.00 98.12 146 THR A C 1
ATOM 1104 O O . THR A 1 146 ? -12.625 -7.759 1.361 1.00 98.12 146 THR A O 1
ATOM 1107 N N . ILE A 1 147 ? -13.803 -8.784 -0.255 1.00 97.38 147 ILE A N 1
ATOM 1108 C CA . ILE A 1 147 ? -14.977 -7.913 -0.183 1.00 97.38 147 ILE A CA 1
ATOM 1109 C C . ILE A 1 147 ? -16.106 -8.718 0.444 1.00 97.38 147 ILE A C 1
ATOM 1111 O O . ILE A 1 147 ? -16.479 -9.767 -0.082 1.00 97.38 147 ILE A O 1
ATOM 1115 N N . VAL A 1 148 ? -16.655 -8.219 1.544 1.00 97.00 148 VAL A N 1
ATOM 1116 C CA . VAL A 1 148 ? -17.837 -8.796 2.198 1.00 97.00 148 VAL A CA 1
ATOM 1117 C C . VAL A 1 148 ? -19.006 -7.821 2.110 1.00 97.00 148 VAL A C 1
ATOM 1119 O O . VAL A 1 148 ? -18.798 -6.628 1.895 1.00 97.00 148 VAL A O 1
ATOM 1122 N N . ARG A 1 149 ? -20.233 -8.328 2.228 1.00 87.56 149 ARG A N 1
ATOM 1123 C CA . ARG A 1 149 ? -21.457 -7.519 2.262 1.00 87.56 149 ARG A CA 1
ATOM 1124 C C . ARG A 1 149 ? -22.065 -7.562 3.649 1.00 87.56 149 ARG A C 1
ATOM 1126 O O . ARG A 1 149 ? -22.014 -8.651 4.256 1.00 87.56 149 ARG A O 1
#

Foldseek 3Di:
DLPDDDDDDDDDLVNLCSVQVDQWFKWKFKAFLLLVLQLQLLLCQPVVVPDPSNDDDDQKAWEFENVDHRVRGTDFIGRVNHTRDRGDIDMDIDIQCLCVCHSNNVSNVVGGTPGHRVRTGGPSVVVVVVCVVVVDDDDDCPNRYHYDD

Mean predicted aligned error: 3.26 Å

Sequence (149 aa):
RTNAIFPAGPIRRRDVFAWLPFGNVVVK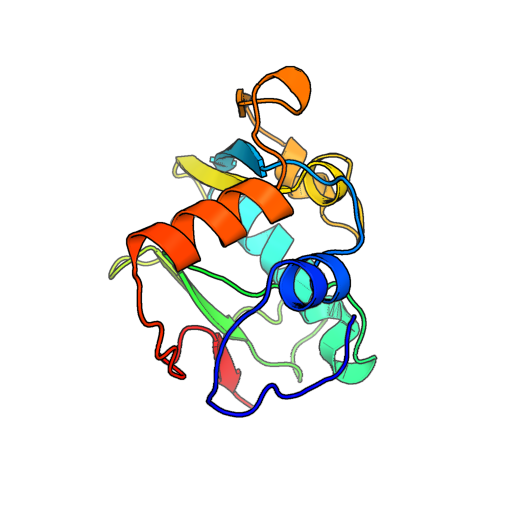VTIRGSAIRAALENGVSQWDQVGGRFPQVSGLRYTFNPTRPVGSRITEVRVGDRPLEDDALYTVATNDFMLRGGDGYATLASGEVLIGPAGGPLIVTAVLDAVQKARMISPSIEGRITIVR

Solvent-accessible surface area (backbone atoms only — not comparable to full-atom values): 8754 Å² total; per-residue (Å²): 136,68,91,71,85,81,76,92,72,90,88,50,71,71,54,50,46,62,67,43,76,58,92,44,20,39,24,30,28,40,36,38,29,46,38,53,52,51,38,51,24,50,21,55,54,50,58,94,68,76,54,90,45,56,75,85,81,74,75,41,34,38,30,33,26,84,87,41,59,78,77,57,24,64,77,45,47,25,50,68,93,40,72,63,48,50,84,43,78,43,80,46,79,48,41,44,55,36,44,73,27,42,79,68,26,45,49,64,51,75,43,52,70,80,29,46,65,92,73,26,55,43,44,52,55,55,50,51,52,50,50,63,72,56,73,65,86,81,89,74,91,81,69,45,68,42,82,50,130

InterPro domains:
  IPR006179 5'-Nucleotidase/apyrase [PR01607] (10-33)
  IPR006179 5'-Nucleotidase/apyrase [PR01607] (83-102)
  IPR006179 5'-Nucleotidase/apyrase [PTHR11575] (5-147)
  IPR008334 5'-Nucleotidase, C-terminal [PF02872] (5-109)
  IPR036907 5'-Nucleotidase, C-terminal domain superfamily [G3DSA:3.90.780.10] (1-149)
  IPR036907 5'-Nucleotidase, C-terminal domain superfamily [SSF55816] (6-148)

Organism: NCBI:txid2569760

pLDDT: mean 95.18, std 5.56, range [58.41, 98.75]

Nearest PDB structures (foldseek):
  2z1a-assembly1_A  TM=9.443E-01  e=3.291E-13  Thermus thermophilus HB8
  6xue-assembly1_A  TM=9.338E-01  e=2.092E-11  Homo sapiens
  6ye2-assembly1_A  TM=9.227E-01  e=4.402E-11  Homo sapiens
  4h1s-assembly1_B  TM=9.226E-01  e=1.048E-10  Homo sapiens
  6twa-assembly1_A  TM=9.019E-01  e=1.262E-10  Homo sapiens